Protein AF-A0A497LCK2-F1 (afdb_monomer_lite)

Sequence (165 aa):
MFPLVVDGSITLHVGGGRVAELKLPVIPPGGPKGKPSFMKPDLSFLQEAPIVMIPEWRVVQDHLLNRLSVESGVIMEFTPEYLDGPYRYENHYHADITANDPATAEIHANTSSTFKLAGKEYHINAVQVMTQSKLTITAKITVNGETIFEKTFEKEHRINYPPGD

Secondary structure (DSSP, 8-state):
-PPP-SS-EE----SSSS-----EEPPP--S-S-----PPP-GGGGSSS--EEEEEEEEEEETTTTEEEEEEEEEEEE--TTSSS-EEEEEEEEEEEETT-GGG-EEEEEEEEEEEETTEEEEEEEEEEE-SSEEEEEEEEEETTEEEEEEEEEEE----PPPP-

pLDDT: mean 72.91, std 21.34, range [26.55, 97.88]

Radius of gyration: 25.28 Å; chains: 1; bounding box: 76×38×47 Å

Foldseek 3Di:
DDDDDQADWDFDFDDPDDGDTDTDHDDHPPDPPDDPPPPDPPCPVVVPWPKDKDWDWDWDQDPVQQKTKIKIWIWIWTADPQFPGIKIKIKIKMWMDHPPDLQRTKIWMKIWIWTHHPNKIKIWIWIWIDGPFKIKIWIWIDINNHTPDIDIDMDTDDDPDPPDD

Structure (mmCIF, N/CA/C/O backbone):
data_AF-A0A497LCK2-F1
#
_entry.id   AF-A0A497LCK2-F1
#
loop_
_atom_site.group_PDB
_atom_site.id
_atom_site.type_symbol
_atom_site.label_atom_id
_atom_site.label_alt_id
_atom_site.label_comp_id
_atom_site.label_asym_id
_atom_site.label_entity_id
_atom_site.label_seq_id
_atom_site.pdbx_PDB_ins_code
_atom_site.Cartn_x
_atom_site.Cartn_y
_atom_site.Cartn_z
_atom_site.occupancy
_atom_site.B_iso_or_equiv
_atom_site.auth_seq_id
_atom_site.auth_comp_id
_atom_site.auth_asym_id
_atom_site.auth_atom_id
_atom_site.pdbx_PDB_model_num
ATOM 1 N N . MET A 1 1 ? 52.404 -1.600 -19.884 1.00 29.58 1 MET A N 1
ATOM 2 C CA . MET A 1 1 ? 52.582 -2.144 -18.523 1.00 29.58 1 MET A CA 1
ATOM 3 C C . MET A 1 1 ? 51.851 -1.197 -17.589 1.00 29.58 1 MET A C 1
ATOM 5 O O . MET A 1 1 ? 52.300 -0.075 -17.408 1.00 29.58 1 MET A O 1
ATOM 9 N N . PHE A 1 2 ? 50.646 -1.587 -17.177 1.00 26.55 2 PHE A N 1
ATOM 10 C CA . PHE A 1 2 ? 49.749 -0.789 -16.337 1.00 26.55 2 PHE A CA 1
ATOM 11 C C . PHE A 1 2 ? 50.173 -0.907 -14.866 1.00 26.55 2 PHE A C 1
ATOM 13 O O . PHE A 1 2 ? 50.580 -2.002 -14.469 1.00 26.55 2 PHE A O 1
ATOM 20 N N . PRO A 1 3 ? 50.084 0.152 -14.045 1.00 35.06 3 PRO A N 1
ATOM 21 C CA . PRO A 1 3 ? 50.304 0.008 -12.616 1.00 35.06 3 PRO A CA 1
ATOM 22 C C . PRO A 1 3 ? 49.090 -0.678 -11.972 1.00 35.06 3 PRO A C 1
ATOM 24 O O . PRO A 1 3 ? 47.953 -0.233 -12.118 1.00 35.06 3 PRO A O 1
ATOM 27 N N . LEU A 1 4 ? 49.355 -1.775 -11.263 1.00 37.22 4 LEU A N 1
ATOM 28 C CA . LEU A 1 4 ? 48.447 -2.380 -10.290 1.00 37.22 4 LEU A CA 1
ATOM 29 C C . LEU A 1 4 ? 48.460 -1.529 -9.016 1.00 37.22 4 LEU A C 1
ATOM 31 O O . LEU A 1 4 ? 49.528 -1.232 -8.484 1.00 37.22 4 LEU A O 1
ATOM 35 N N . VAL A 1 5 ? 47.278 -1.172 -8.517 1.00 39.16 5 VAL A N 1
ATOM 36 C CA . VAL A 1 5 ? 47.088 -0.481 -7.236 1.00 39.16 5 VAL A CA 1
ATOM 37 C C . VAL A 1 5 ? 46.247 -1.398 -6.353 1.00 39.16 5 VAL A C 1
ATOM 39 O O . VAL A 1 5 ? 45.105 -1.690 -6.696 1.00 39.16 5 VAL A O 1
ATOM 42 N N . VAL A 1 6 ? 46.822 -1.881 -5.248 1.00 44.62 6 VAL A N 1
ATOM 43 C CA . VAL A 1 6 ? 46.117 -2.709 -4.247 1.00 44.62 6 VAL A CA 1
ATOM 44 C C . VAL A 1 6 ? 45.705 -1.892 -3.011 1.00 44.62 6 VAL A C 1
ATOM 46 O O . VAL A 1 6 ? 44.846 -2.341 -2.275 1.00 44.62 6 VAL A O 1
ATOM 49 N N . ASP A 1 7 ? 46.175 -0.650 -2.847 1.00 42.41 7 ASP A N 1
ATOM 50 C CA . ASP A 1 7 ? 45.662 0.307 -1.853 1.00 42.41 7 ASP A CA 1
ATOM 51 C C . ASP A 1 7 ? 45.826 1.738 -2.397 1.00 42.41 7 ASP A C 1
ATOM 53 O O . ASP A 1 7 ? 46.904 2.120 -2.852 1.00 42.41 7 ASP A O 1
ATOM 57 N N . GLY A 1 8 ? 44.731 2.504 -2.468 1.00 40.62 8 GLY A N 1
ATOM 58 C CA . GLY A 1 8 ? 44.599 3.584 -3.450 1.00 40.62 8 GLY A CA 1
ATOM 59 C C . GLY A 1 8 ? 44.846 5.013 -2.955 1.00 40.62 8 GLY A C 1
ATOM 60 O O . GLY A 1 8 ? 44.002 5.628 -2.306 1.00 40.62 8 GLY A O 1
ATOM 61 N N . SER A 1 9 ? 45.938 5.607 -3.427 1.00 44.25 9 SER A N 1
ATOM 62 C CA . SER A 1 9 ? 45.943 6.992 -3.901 1.00 44.25 9 SER A CA 1
ATOM 63 C C . SER A 1 9 ? 46.446 6.985 -5.344 1.00 44.25 9 SER A C 1
ATOM 65 O O . SER A 1 9 ? 47.457 6.361 -5.661 1.00 44.25 9 SER A O 1
ATOM 67 N N . ILE A 1 10 ? 45.702 7.618 -6.253 1.00 48.47 10 ILE A N 1
ATOM 68 C CA . ILE A 1 10 ? 46.138 7.777 -7.643 1.00 48.47 10 ILE A CA 1
ATOM 69 C C . ILE A 1 10 ? 46.692 9.189 -7.776 1.00 48.47 10 ILE A C 1
ATOM 71 O O . ILE A 1 10 ? 45.951 10.158 -7.632 1.00 48.47 10 ILE A O 1
ATOM 75 N N . THR A 1 11 ? 47.990 9.295 -8.054 1.00 45.22 11 THR A N 1
ATOM 76 C CA . THR A 1 11 ? 48.678 10.568 -8.287 1.00 45.22 11 THR A CA 1
ATOM 77 C C . THR A 1 11 ? 48.947 10.716 -9.779 1.00 45.22 11 THR A C 1
ATOM 79 O O . THR A 1 11 ? 49.673 9.911 -10.362 1.00 45.22 11 THR A O 1
ATOM 82 N N . LEU A 1 12 ? 48.373 11.744 -10.408 1.00 45.38 12 LEU A N 1
ATOM 83 C CA . LEU A 1 12 ? 48.658 12.094 -11.800 1.00 45.38 12 LEU A CA 1
ATOM 84 C C . LEU A 1 12 ? 49.523 13.356 -11.855 1.00 45.38 12 LEU A C 1
ATOM 86 O O . LEU A 1 12 ? 49.166 14.381 -11.282 1.00 45.38 12 LEU A O 1
ATOM 90 N N . HIS A 1 13 ? 50.638 13.287 -12.581 1.00 49.06 13 HIS A N 1
ATOM 91 C CA . HIS A 1 13 ? 51.519 14.424 -12.846 1.00 49.06 13 HIS A CA 1
ATOM 92 C C . HIS A 1 13 ? 51.369 14.849 -14.308 1.00 49.06 13 HIS A C 1
ATOM 94 O O . HIS A 1 13 ? 51.590 14.037 -15.205 1.00 49.06 13 HIS A O 1
ATOM 100 N N . VAL A 1 14 ? 51.024 16.114 -14.564 1.00 47.06 14 VAL A N 1
ATOM 101 C CA . VAL A 1 14 ? 50.909 16.643 -15.933 1.00 47.06 14 VAL A CA 1
ATOM 102 C C . VAL A 1 14 ? 51.660 17.972 -16.047 1.00 47.06 14 VAL A C 1
ATOM 104 O O . VAL A 1 14 ? 51.360 18.915 -15.320 1.00 47.06 14 VAL A O 1
ATOM 107 N N . GLY A 1 15 ? 52.619 18.039 -16.981 1.00 43.00 15 GLY A N 1
ATOM 108 C CA . GLY A 1 15 ? 53.348 19.257 -17.365 1.0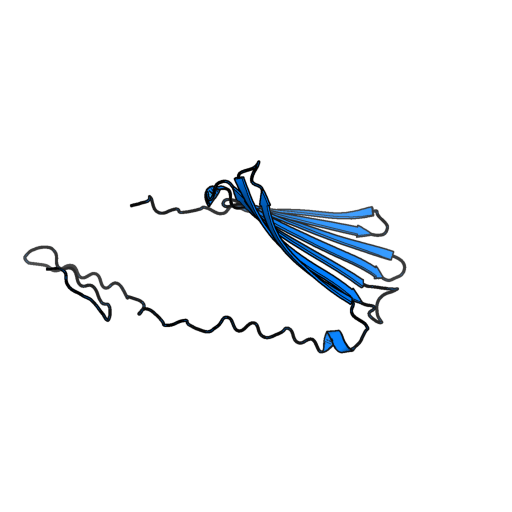0 43.00 15 GLY A CA 1
ATOM 109 C C . GLY A 1 15 ? 54.717 19.456 -16.694 1.00 43.00 15 GLY A C 1
ATOM 110 O O . GLY A 1 15 ? 54.913 19.162 -15.517 1.00 43.00 15 GLY A O 1
ATOM 111 N N . GLY A 1 16 ? 55.688 19.973 -17.456 1.00 45.94 16 GLY A N 1
ATOM 112 C CA . GLY A 1 16 ? 57.037 20.281 -16.972 1.00 45.94 16 GLY A CA 1
ATOM 113 C C . GLY A 1 16 ? 57.113 21.659 -16.310 1.00 45.94 16 GLY A C 1
ATOM 114 O O . GLY A 1 16 ? 57.002 22.676 -16.988 1.00 45.94 16 GLY A O 1
ATOM 115 N N . GLY A 1 17 ? 57.326 21.685 -14.990 1.00 54.00 17 GLY A N 1
ATOM 116 C CA . GLY A 1 17 ? 57.740 22.874 -14.228 1.00 54.00 17 GLY A CA 1
ATOM 117 C C . GLY A 1 17 ? 56.826 23.269 -13.063 1.00 54.00 17 GLY A C 1
ATOM 118 O O . GLY A 1 17 ? 57.315 23.801 -12.069 1.00 54.00 17 GLY A O 1
ATOM 119 N N . ARG A 1 18 ? 55.521 22.974 -13.126 1.00 46.03 18 ARG A N 1
ATOM 120 C CA . ARG A 1 18 ? 54.591 23.104 -11.988 1.00 46.03 18 ARG A CA 1
ATOM 121 C C . ARG A 1 18 ? 53.609 21.941 -11.995 1.00 46.03 18 ARG A C 1
ATOM 123 O O . ARG A 1 18 ? 52.836 21.792 -12.933 1.00 46.03 18 ARG A O 1
ATOM 130 N N . VAL A 1 19 ? 53.668 21.126 -10.949 1.00 48.31 19 VAL A N 1
ATOM 131 C CA . VAL A 1 19 ? 52.824 19.941 -10.779 1.00 48.31 19 VAL A CA 1
ATOM 132 C C . VAL A 1 19 ? 51.486 20.371 -10.178 1.00 48.31 19 VAL A C 1
ATOM 134 O O . VAL A 1 19 ? 51.463 20.941 -9.090 1.00 48.31 19 VAL A O 1
ATOM 137 N N . ALA A 1 20 ? 50.380 20.096 -10.871 1.00 40.12 20 ALA A N 1
ATOM 138 C CA . ALA A 1 20 ? 49.052 20.094 -10.264 1.00 40.12 20 ALA A CA 1
ATOM 139 C C . ALA A 1 20 ? 48.804 18.712 -9.638 1.00 40.12 20 ALA A C 1
ATOM 141 O O . ALA A 1 20 ? 48.954 17.698 -10.316 1.00 40.12 20 ALA A O 1
ATOM 142 N N . GLU A 1 21 ? 48.467 18.673 -8.349 1.00 46.16 21 GLU A N 1
ATOM 143 C CA . GLU A 1 21 ? 48.218 17.441 -7.596 1.00 46.16 21 GLU A CA 1
ATOM 144 C C . GLU A 1 21 ? 46.710 17.273 -7.360 1.00 46.16 21 GLU A C 1
ATOM 146 O O . GLU A 1 21 ? 46.065 18.153 -6.789 1.00 46.16 21 GLU A O 1
ATOM 151 N N . LEU A 1 22 ? 46.147 16.137 -7.781 1.00 40.50 22 LEU A N 1
ATOM 152 C CA . LEU A 1 22 ? 44.777 15.733 -7.462 1.00 40.50 22 LEU A CA 1
ATOM 153 C C . LEU A 1 22 ? 44.827 14.487 -6.574 1.00 40.50 22 LEU A C 1
ATOM 155 O O . LEU A 1 22 ? 45.218 13.417 -7.032 1.00 40.50 22 LEU A O 1
ATOM 159 N N . LYS A 1 23 ? 44.422 14.623 -5.307 1.00 46.47 23 LYS A N 1
ATOM 160 C CA . LYS A 1 23 ? 44.289 13.499 -4.371 1.00 46.47 23 LYS A CA 1
ATOM 161 C C . LYS A 1 23 ? 42.844 13.022 -4.347 1.00 46.47 23 LYS A C 1
ATOM 163 O O . LYS A 1 23 ? 41.994 13.654 -3.723 1.00 46.47 23 LYS A O 1
ATOM 168 N N . LEU A 1 24 ? 42.575 11.904 -5.012 1.00 43.88 24 LEU A N 1
ATOM 169 C CA . LEU A 1 24 ? 41.294 11.208 -4.912 1.00 43.88 24 LEU A CA 1
ATOM 170 C C . LEU A 1 24 ? 41.379 10.171 -3.780 1.00 43.88 24 LEU A C 1
ATOM 172 O O . LEU A 1 24 ? 42.238 9.288 -3.853 1.00 43.88 24 LEU A O 1
ATOM 176 N N . PRO A 1 25 ? 40.540 10.250 -2.730 1.00 39.62 25 PRO A N 1
ATOM 177 C CA . PRO A 1 25 ? 40.493 9.212 -1.712 1.00 39.62 25 PRO A CA 1
ATOM 178 C C . PRO A 1 25 ? 39.853 7.957 -2.310 1.00 39.62 25 PRO A C 1
ATOM 180 O O . PRO A 1 25 ? 38.683 7.968 -2.691 1.00 39.62 25 PRO A O 1
ATOM 183 N N . VAL A 1 26 ? 40.616 6.870 -2.396 1.00 50.78 26 VAL A N 1
ATOM 184 C CA . VAL A 1 26 ? 40.075 5.572 -2.802 1.00 50.78 26 VAL A CA 1
ATOM 185 C C . VAL A 1 26 ? 39.562 4.872 -1.552 1.00 50.78 26 VAL A C 1
ATOM 187 O O . VAL A 1 26 ? 40.309 4.620 -0.608 1.00 50.78 26 VAL A O 1
ATOM 190 N N . ILE A 1 27 ? 38.266 4.574 -1.534 1.00 48.41 27 ILE A N 1
ATOM 191 C CA . ILE A 1 27 ? 37.675 3.717 -0.508 1.00 48.41 27 ILE A CA 1
ATOM 192 C C . ILE A 1 27 ? 38.206 2.300 -0.785 1.00 48.41 27 ILE A C 1
ATOM 194 O O . ILE A 1 27 ? 37.969 1.799 -1.886 1.00 48.41 27 ILE A O 1
ATOM 198 N N . PRO A 1 28 ? 38.923 1.646 0.153 1.00 50.34 28 PRO A N 1
ATOM 199 C CA . PRO A 1 28 ? 39.372 0.270 -0.045 1.00 50.34 28 PRO A CA 1
ATOM 200 C C . PRO A 1 28 ? 38.158 -0.613 -0.347 1.00 50.34 28 PRO A C 1
ATOM 202 O O . PRO A 1 28 ? 37.077 -0.312 0.179 1.00 50.34 28 PRO A O 1
ATOM 205 N N . PRO A 1 29 ? 38.287 -1.694 -1.138 1.00 48.38 29 PRO A N 1
ATOM 206 C CA . PRO A 1 29 ? 37.204 -2.649 -1.308 1.00 48.38 29 PRO A CA 1
ATOM 207 C C . PRO A 1 29 ? 36.923 -3.264 0.062 1.00 48.38 29 PRO A C 1
ATOM 209 O O . PRO A 1 29 ? 37.580 -4.198 0.513 1.00 48.38 29 PRO A O 1
ATOM 212 N N . GLY A 1 30 ? 35.975 -2.669 0.780 1.00 45.88 30 GLY A N 1
ATOM 213 C CA . GLY A 1 30 ? 35.516 -3.195 2.041 1.00 45.88 30 GLY A CA 1
ATOM 214 C C . GLY A 1 30 ? 34.894 -4.540 1.730 1.00 45.88 30 GLY A C 1
ATOM 215 O O . GLY A 1 30 ? 33.841 -4.588 1.094 1.00 45.88 30 GLY A O 1
ATOM 216 N N . GLY A 1 31 ? 35.529 -5.622 2.190 1.00 52.22 31 GLY A N 1
ATOM 217 C CA . GLY A 1 31 ? 34.837 -6.894 2.373 1.00 52.22 31 GLY A CA 1
ATOM 218 C C . GLY A 1 31 ? 33.484 -6.635 3.048 1.00 52.22 31 GLY A C 1
ATOM 219 O O . GLY A 1 31 ? 33.366 -5.646 3.780 1.00 52.22 31 GLY A O 1
ATOM 220 N N . PRO A 1 32 ? 32.461 -7.457 2.755 1.00 43.97 32 PRO A N 1
ATOM 221 C CA . PRO A 1 32 ? 31.051 -7.129 2.954 1.00 43.97 32 PRO A CA 1
ATOM 222 C C . PRO A 1 32 ? 30.849 -6.461 4.311 1.00 43.97 32 PRO A C 1
ATOM 224 O O . PRO A 1 32 ? 30.974 -7.101 5.358 1.00 43.97 32 PRO A O 1
ATOM 227 N N . LYS A 1 33 ? 30.630 -5.140 4.292 1.00 44.69 33 LYS A N 1
ATOM 228 C CA . LYS A 1 33 ? 30.422 -4.348 5.502 1.00 44.69 33 LYS A CA 1
ATOM 229 C C . LYS A 1 33 ? 29.066 -4.745 6.069 1.00 44.69 33 LYS A C 1
ATOM 231 O O . LYS A 1 33 ? 28.043 -4.191 5.694 1.00 44.69 33 LYS A O 1
ATOM 236 N N . GLY A 1 34 ? 29.109 -5.745 6.946 1.00 42.78 34 GLY A N 1
ATOM 237 C CA . GLY A 1 34 ? 27.957 -6.365 7.579 1.00 42.78 34 GLY A CA 1
ATOM 238 C C . GLY A 1 34 ? 27.202 -7.291 6.629 1.00 42.78 34 GLY A C 1
ATOM 239 O O . GLY A 1 34 ? 26.820 -6.914 5.526 1.00 42.78 34 GLY A O 1
ATOM 240 N N . LYS A 1 35 ? 26.878 -8.504 7.093 1.00 43.94 35 LYS A N 1
ATOM 241 C CA . LYS A 1 35 ? 25.607 -9.094 6.655 1.00 43.94 35 LYS A CA 1
ATOM 242 C C . LYS A 1 35 ? 24.531 -8.049 6.977 1.00 43.94 35 LYS A C 1
ATOM 244 O O . LYS A 1 35 ? 24.607 -7.508 8.084 1.00 43.94 35 LYS A O 1
ATOM 249 N N . PRO A 1 36 ? 23.566 -7.745 6.092 1.00 35.41 36 PRO A N 1
ATOM 250 C CA . PRO A 1 36 ? 22.387 -6.994 6.496 1.00 35.41 36 PRO A CA 1
ATOM 251 C C . PRO A 1 36 ? 21.763 -7.731 7.682 1.00 35.41 36 PRO A C 1
ATOM 253 O O . PRO A 1 36 ? 21.150 -8.787 7.549 1.00 35.41 36 PRO A O 1
ATOM 256 N N . SER A 1 37 ? 22.035 -7.221 8.876 1.00 40.16 37 SER A N 1
ATOM 257 C CA . SER A 1 37 ? 21.465 -7.701 10.115 1.00 40.16 37 SER A CA 1
ATOM 258 C C . SER A 1 37 ? 20.188 -6.908 10.276 1.00 40.16 37 SER A C 1
ATOM 260 O O . SER A 1 37 ? 20.178 -5.850 10.903 1.00 40.16 37 SER A O 1
ATOM 262 N N . PHE A 1 38 ? 19.114 -7.408 9.676 1.00 36.22 38 PHE A N 1
ATOM 263 C CA . PHE A 1 38 ? 17.790 -7.044 10.140 1.00 36.22 38 PHE A CA 1
ATOM 264 C C . PHE A 1 38 ? 17.712 -7.547 11.578 1.00 36.22 38 PHE A C 1
ATOM 266 O O . PHE A 1 38 ? 17.674 -8.757 11.813 1.00 36.22 38 PHE A O 1
ATOM 273 N N . MET A 1 39 ? 17.748 -6.634 12.552 1.00 34.62 39 MET A N 1
ATOM 274 C CA . MET A 1 39 ? 17.205 -6.986 13.857 1.00 34.62 39 MET A CA 1
ATOM 275 C C . MET A 1 39 ? 15.790 -7.475 13.574 1.00 34.62 39 MET A C 1
ATOM 277 O O . MET A 1 39 ? 15.014 -6.754 12.939 1.00 34.62 39 MET A O 1
ATOM 281 N N . LYS A 1 40 ? 15.480 -8.718 13.964 1.00 40.41 40 LYS A N 1
ATOM 282 C CA . LYS A 1 40 ? 14.084 -9.152 13.965 1.00 40.41 40 LYS A CA 1
ATOM 283 C C . LYS A 1 40 ? 13.312 -8.074 14.731 1.00 40.41 40 LYS A C 1
ATOM 285 O O . LYS A 1 40 ? 13.801 -7.679 15.795 1.00 40.41 40 LYS A O 1
ATOM 290 N N . PRO A 1 41 ? 12.191 -7.565 14.191 1.00 43.62 41 PRO A N 1
ATOM 291 C CA . PRO A 1 41 ? 11.363 -6.631 14.935 1.00 43.62 41 PRO A CA 1
ATOM 292 C C . PRO A 1 41 ? 11.106 -7.239 16.313 1.00 43.62 41 PRO A C 1
ATOM 294 O O . PRO A 1 41 ? 10.948 -8.457 16.411 1.00 43.62 41 PRO A O 1
ATOM 297 N N . ASP A 1 42 ? 11.146 -6.434 17.371 1.00 48.38 42 ASP A N 1
ATOM 298 C CA . ASP A 1 42 ? 10.776 -6.921 18.695 1.00 48.38 42 ASP A CA 1
ATOM 299 C C . ASP A 1 42 ? 9.322 -7.390 18.626 1.00 48.38 42 ASP A C 1
ATOM 301 O O . ASP A 1 42 ? 8.424 -6.569 18.540 1.00 48.38 42 ASP A O 1
ATOM 305 N N . LEU A 1 43 ? 9.097 -8.704 18.582 1.00 55.16 43 LEU A N 1
ATOM 306 C CA . LEU A 1 43 ? 7.768 -9.299 18.454 1.00 55.16 43 LEU A CA 1
ATOM 307 C C . LEU A 1 43 ? 7.105 -9.484 19.824 1.00 55.16 43 LEU A C 1
ATOM 309 O O . LEU A 1 43 ? 6.144 -10.239 19.922 1.00 55.16 43 LEU A O 1
ATOM 313 N N . SER A 1 44 ? 7.606 -8.850 20.890 1.00 58.12 44 SER A N 1
ATOM 314 C CA . SER A 1 44 ? 6.966 -8.880 22.212 1.00 58.12 44 SER A CA 1
ATOM 315 C C . SER A 1 44 ? 5.520 -8.376 22.149 1.00 58.12 44 SER A C 1
ATOM 317 O O . SER A 1 44 ? 4.631 -9.034 22.679 1.00 58.12 44 SER A O 1
ATOM 319 N N . PHE A 1 45 ? 5.251 -7.322 21.368 1.00 49.94 45 PHE A N 1
ATOM 320 C CA . PHE A 1 45 ? 3.887 -6.853 21.087 1.00 49.94 45 PHE A CA 1
ATOM 321 C C . PHE A 1 45 ? 3.036 -7.885 20.333 1.00 49.94 45 PHE A C 1
ATOM 323 O O . PHE A 1 45 ? 1.809 -7.810 20.366 1.00 49.94 45 PHE A O 1
ATOM 330 N N . LEU A 1 46 ? 3.668 -8.856 19.654 1.00 52.31 46 LEU A N 1
ATOM 331 C CA . LEU A 1 46 ? 2.952 -9.953 19.013 1.00 52.31 46 LEU A CA 1
ATOM 332 C C . LEU A 1 46 ? 2.548 -11.081 19.979 1.00 52.31 46 LEU A C 1
ATOM 334 O O . LEU A 1 46 ? 1.845 -12.006 19.580 1.00 52.31 46 LEU A O 1
ATOM 338 N N . GLN A 1 47 ? 3.011 -11.050 21.231 1.00 52.66 47 GLN A N 1
ATOM 339 C CA . GLN A 1 47 ? 2.724 -12.093 22.222 1.00 52.66 47 GLN A CA 1
ATOM 340 C C . GLN A 1 47 ? 1.430 -11.835 23.007 1.00 52.66 47 GLN A C 1
ATOM 342 O O . GLN A 1 47 ? 0.944 -12.742 23.679 1.00 52.66 47 GLN A O 1
ATOM 347 N N . GLU A 1 48 ? 0.861 -10.629 22.920 1.00 53.09 48 GLU A N 1
ATOM 348 C CA . GLU A 1 48 ? -0.272 -10.199 23.753 1.00 53.09 48 GLU A CA 1
ATOM 349 C C . GLU A 1 48 ? -1.654 -10.540 23.158 1.00 53.09 48 GLU A C 1
ATOM 351 O O . GLU A 1 48 ? -2.659 -10.475 23.860 1.00 53.09 48 GLU A O 1
ATOM 356 N N . ALA A 1 49 ? -1.730 -10.977 21.895 1.00 54.66 49 ALA A N 1
ATOM 357 C CA . ALA A 1 49 ? -2.975 -11.389 21.240 1.00 54.66 49 ALA A CA 1
ATOM 358 C C . ALA A 1 49 ? -2.712 -12.487 20.188 1.00 54.66 49 ALA A C 1
ATOM 360 O O . ALA A 1 49 ? -1.595 -12.591 19.683 1.00 54.66 49 ALA A O 1
ATOM 361 N N . PRO A 1 50 ? -3.704 -13.312 19.800 1.00 59.19 50 PRO A N 1
ATOM 362 C CA . PRO A 1 50 ? -3.554 -14.184 18.641 1.00 59.19 50 PRO A CA 1
ATOM 363 C C . PRO A 1 50 ? -3.416 -13.320 17.382 1.00 59.19 50 PRO A C 1
ATOM 365 O O . PRO A 1 50 ? -4.402 -12.778 16.885 1.00 59.19 50 PRO A O 1
ATOM 368 N N . ILE A 1 51 ? -2.189 -13.171 16.883 1.00 65.75 51 ILE A N 1
ATOM 369 C CA . ILE A 1 51 ? -1.928 -12.511 15.604 1.00 65.75 51 ILE A CA 1
ATOM 370 C C . ILE A 1 51 ? -1.898 -13.541 14.491 1.00 65.75 51 ILE A C 1
ATOM 372 O O . ILE A 1 51 ? -1.102 -14.481 14.503 1.00 65.75 51 ILE A O 1
ATOM 376 N N . VAL A 1 52 ? -2.735 -13.313 13.487 1.00 73.81 52 VAL A N 1
ATOM 377 C CA . VAL A 1 52 ? -2.636 -14.000 12.204 1.00 73.81 52 VAL A CA 1
ATOM 378 C C . VAL A 1 52 ? -1.686 -13.192 11.331 1.00 73.81 52 VAL A C 1
ATOM 380 O O . VAL A 1 52 ? -1.968 -12.038 11.030 1.00 73.81 52 VAL A O 1
ATOM 383 N N . MET A 1 53 ? -0.557 -13.788 10.941 1.00 73.62 53 MET A N 1
ATOM 384 C CA . MET A 1 53 ? 0.398 -13.201 9.999 1.00 73.62 53 MET A CA 1
ATOM 385 C C . MET A 1 53 ? 0.524 -14.108 8.777 1.00 73.62 53 MET A C 1
ATOM 387 O O . MET A 1 53 ? 0.966 -15.251 8.893 1.00 73.62 53 MET A O 1
ATOM 391 N N . ILE A 1 54 ? 0.154 -13.592 7.608 1.00 76.31 54 ILE A N 1
ATOM 392 C CA . ILE A 1 54 ? 0.223 -14.318 6.338 1.00 76.31 54 ILE A CA 1
ATOM 393 C C . ILE A 1 54 ? 1.191 -13.560 5.429 1.00 76.31 54 ILE A C 1
ATOM 395 O O . ILE A 1 54 ? 0.820 -12.504 4.914 1.00 76.31 54 ILE A O 1
ATOM 399 N N . PRO A 1 55 ? 2.441 -14.032 5.267 1.00 73.44 55 PRO A N 1
ATOM 400 C CA . PRO A 1 55 ? 3.366 -13.436 4.318 1.00 73.44 55 PRO A CA 1
ATOM 401 C C . PRO A 1 55 ? 2.977 -13.819 2.890 1.00 73.44 55 PRO A C 1
ATOM 403 O O . PRO A 1 55 ? 2.592 -14.957 2.614 1.00 73.44 55 PRO A O 1
ATOM 406 N N . GLU A 1 56 ? 3.156 -12.882 1.974 1.00 73.56 56 GLU A N 1
ATOM 407 C CA . GLU A 1 56 ? 3.009 -13.099 0.543 1.00 73.56 56 GLU A CA 1
ATOM 408 C C . GLU A 1 56 ? 4.381 -12.982 -0.107 1.00 73.56 56 GLU A C 1
ATOM 410 O O . GLU A 1 56 ? 5.133 -12.051 0.177 1.00 73.56 56 GLU A O 1
ATOM 415 N N . TRP A 1 57 ? 4.732 -13.946 -0.954 1.00 71.25 57 TRP A N 1
ATOM 416 C CA . TRP A 1 57 ? 5.939 -13.875 -1.767 1.00 71.25 57 TRP A CA 1
ATOM 417 C C . TRP A 1 57 ? 5.803 -14.753 -3.003 1.00 71.25 57 TRP A C 1
ATOM 419 O O . TRP A 1 57 ? 5.577 -15.961 -2.892 1.00 71.25 57 TRP A O 1
ATOM 429 N N . ARG A 1 58 ? 5.992 -14.168 -4.185 1.00 74.31 58 ARG A N 1
ATOM 430 C CA . ARG A 1 58 ? 6.138 -14.918 -5.435 1.00 74.31 58 ARG A CA 1
ATOM 431 C C . ARG A 1 58 ? 6.922 -14.132 -6.477 1.00 74.31 58 ARG A C 1
ATOM 433 O O . ARG A 1 58 ? 6.826 -12.913 -6.565 1.00 74.31 58 ARG A O 1
ATOM 440 N N . VAL A 1 59 ? 7.657 -14.861 -7.308 1.00 77.81 59 VAL A N 1
ATOM 441 C CA . VAL A 1 59 ? 8.251 -14.334 -8.541 1.00 77.81 59 VAL A CA 1
ATOM 442 C C . VAL A 1 59 ? 7.339 -14.731 -9.693 1.00 77.81 59 VAL A C 1
ATOM 444 O O . VAL A 1 59 ? 6.938 -15.891 -9.790 1.00 77.81 59 VAL A O 1
ATOM 447 N N . VAL A 1 60 ? 7.007 -13.778 -10.555 1.00 82.56 60 VAL A N 1
ATOM 448 C CA . VAL A 1 60 ? 6.139 -13.976 -11.714 1.00 82.56 60 VAL A CA 1
ATOM 449 C C . VAL A 1 60 ? 6.925 -13.593 -12.960 1.00 82.56 60 VAL A C 1
ATOM 451 O O . VAL A 1 60 ? 7.421 -12.475 -13.079 1.00 82.56 60 VAL A O 1
ATOM 454 N N . GLN A 1 61 ? 7.053 -14.538 -13.886 1.00 82.00 61 GLN A N 1
ATOM 455 C CA . GLN A 1 61 ? 7.648 -14.300 -15.193 1.00 82.00 61 GLN A CA 1
ATOM 456 C C . GLN A 1 61 ? 6.541 -14.337 -16.245 1.00 82.00 61 GLN A C 1
ATOM 458 O O . GLN A 1 61 ? 5.952 -15.384 -16.509 1.00 82.00 61 GLN A O 1
ATOM 463 N N . ASP A 1 62 ? 6.248 -13.180 -16.828 1.00 82.94 62 ASP A N 1
ATOM 464 C CA . ASP A 1 62 ? 5.269 -13.024 -17.894 1.00 82.94 62 ASP A CA 1
ATOM 465 C C . ASP A 1 62 ? 5.991 -13.017 -19.243 1.00 82.94 62 ASP A C 1
ATOM 467 O O . ASP A 1 62 ? 6.605 -12.029 -19.651 1.00 82.94 62 ASP A O 1
ATOM 471 N N . HIS A 1 63 ? 5.935 -14.150 -19.941 1.00 85.56 63 HIS A N 1
A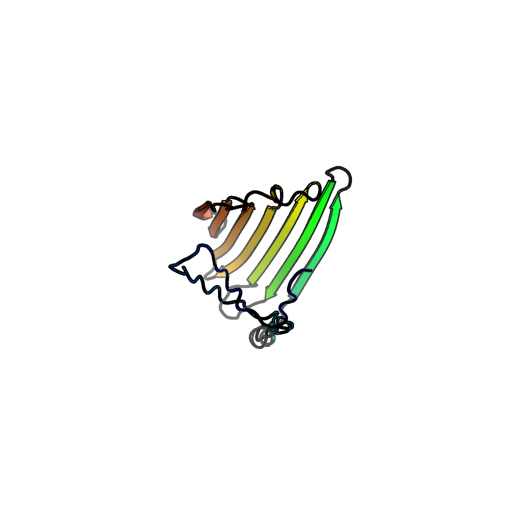TOM 472 C CA . HIS A 1 63 ? 6.585 -14.311 -21.238 1.00 85.56 63 HIS A CA 1
ATOM 473 C C . HIS A 1 63 ? 5.875 -13.565 -22.377 1.00 85.56 63 HIS A C 1
ATOM 475 O O . HIS A 1 63 ? 6.515 -13.287 -23.387 1.00 85.56 63 HIS A O 1
ATOM 481 N N . LEU A 1 64 ? 4.584 -13.235 -22.236 1.00 85.31 64 LEU A N 1
ATOM 482 C CA . LEU A 1 64 ? 3.835 -12.498 -23.259 1.00 85.31 64 LEU A CA 1
ATOM 483 C C . LEU A 1 64 ? 4.202 -11.015 -23.235 1.00 85.31 64 LEU A C 1
ATOM 48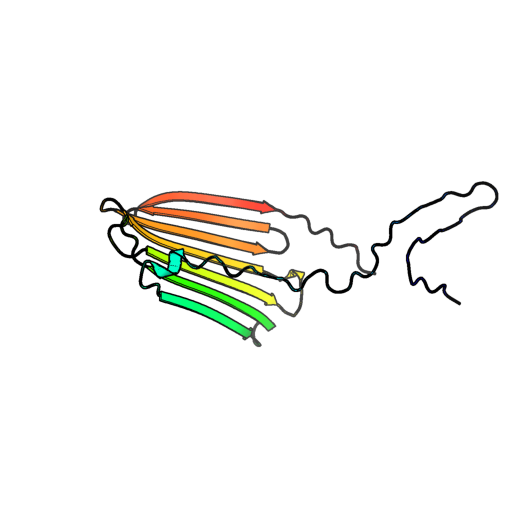5 O O . LEU A 1 64 ? 4.382 -10.407 -24.288 1.00 85.31 64 LEU A O 1
ATOM 489 N N . LEU A 1 65 ? 4.341 -10.452 -22.034 1.00 82.31 65 LEU A N 1
ATOM 490 C CA . LEU A 1 65 ? 4.741 -9.058 -21.830 1.00 82.31 65 LEU A CA 1
ATOM 491 C C . LEU A 1 65 ? 6.259 -8.878 -21.690 1.00 82.31 65 LEU A C 1
ATOM 493 O O . LEU A 1 65 ? 6.725 -7.751 -21.551 1.00 82.31 65 LEU A O 1
ATOM 497 N N . ASN A 1 66 ? 7.032 -9.969 -21.731 1.00 83.62 66 ASN A N 1
ATOM 498 C CA . ASN A 1 66 ? 8.469 -9.980 -21.445 1.00 83.62 66 ASN A CA 1
ATOM 499 C C . ASN A 1 66 ? 8.797 -9.265 -20.120 1.00 83.62 66 ASN A C 1
ATOM 501 O O . ASN A 1 66 ? 9.726 -8.462 -20.044 1.00 83.62 66 ASN A O 1
ATOM 505 N N . ARG A 1 67 ? 7.995 -9.520 -19.085 1.00 84.69 67 ARG A N 1
ATOM 506 C CA . ARG A 1 67 ? 8.061 -8.833 -17.793 1.00 84.69 67 ARG A CA 1
ATOM 507 C C . ARG A 1 67 ? 8.457 -9.806 -16.695 1.00 84.69 67 ARG A C 1
ATOM 509 O O . ARG A 1 67 ? 7.926 -10.912 -16.604 1.00 84.69 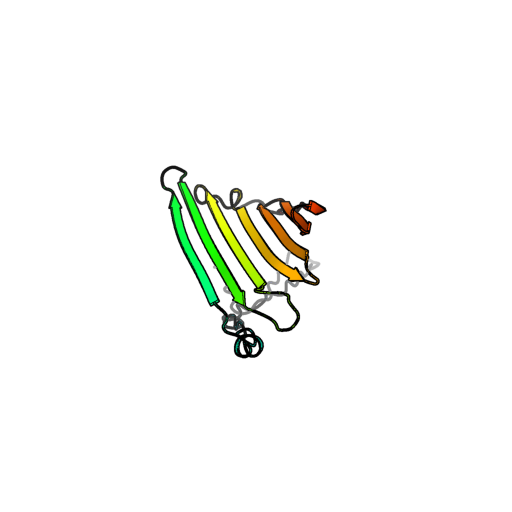67 ARG A O 1
ATOM 516 N N . LEU A 1 68 ? 9.379 -9.376 -15.846 1.00 80.50 68 LEU A N 1
ATOM 517 C CA . LEU A 1 68 ? 9.728 -10.060 -14.611 1.00 80.50 68 LEU A CA 1
ATOM 518 C C . LEU A 1 68 ? 9.203 -9.224 -13.451 1.00 80.50 68 LEU A C 1
ATOM 520 O O . LEU A 1 68 ? 9.550 -8.051 -13.344 1.00 80.50 68 LEU A O 1
ATOM 524 N N . SER A 1 69 ? 8.399 -9.825 -12.581 1.00 84.81 69 SER A N 1
ATOM 525 C CA . SER A 1 69 ? 7.882 -9.149 -11.399 1.00 84.81 69 SER A CA 1
ATOM 526 C C . SER A 1 69 ? 8.048 -9.971 -10.131 1.00 84.81 69 SER A C 1
ATOM 528 O O . SER A 1 69 ? 8.063 -11.202 -10.138 1.00 84.81 69 SER A O 1
ATOM 530 N N . VAL A 1 70 ? 8.147 -9.264 -9.019 1.00 79.62 70 VAL A N 1
ATOM 531 C CA . VAL A 1 70 ? 8.205 -9.797 -7.669 1.00 79.62 70 VAL A CA 1
ATOM 532 C C . VAL A 1 70 ? 7.020 -9.232 -6.914 1.00 79.62 70 VAL A C 1
ATOM 534 O O . VAL A 1 70 ? 6.863 -8.018 -6.814 1.00 79.62 70 VAL A O 1
ATOM 537 N N . GLU A 1 71 ? 6.200 -10.116 -6.370 1.00 82.75 71 GLU A N 1
ATOM 538 C CA . GLU A 1 71 ? 5.134 -9.750 -5.452 1.00 82.75 71 GLU A CA 1
ATOM 539 C C . GLU A 1 71 ? 5.520 -10.179 -4.043 1.00 82.75 71 GLU A C 1
ATOM 541 O O . GLU A 1 71 ? 5.990 -11.299 -3.831 1.00 82.75 71 GLU A O 1
ATOM 546 N N . SER A 1 72 ? 5.338 -9.277 -3.088 1.00 81.81 72 SER A N 1
ATOM 547 C CA . SER A 1 72 ? 5.663 -9.481 -1.682 1.00 81.81 72 SER A CA 1
ATOM 548 C C . SER A 1 72 ? 4.618 -8.805 -0.814 1.00 81.81 72 SER A C 1
ATOM 550 O O . SER A 1 72 ? 4.026 -7.820 -1.235 1.00 81.81 72 SER A O 1
ATOM 552 N N . GLY A 1 73 ? 4.410 -9.260 0.410 1.00 81.44 73 GLY A N 1
ATOM 553 C CA . GLY A 1 73 ? 3.439 -8.615 1.274 1.00 81.44 73 GLY A CA 1
ATOM 554 C C . GLY A 1 73 ? 3.257 -9.291 2.613 1.00 81.44 73 GLY A C 1
ATOM 555 O O . GLY A 1 73 ? 3.901 -10.291 2.934 1.00 81.44 73 GLY A O 1
ATOM 556 N N . VAL A 1 74 ? 2.365 -8.718 3.407 1.00 83.00 74 VAL A N 1
ATOM 557 C CA . VAL A 1 74 ? 1.919 -9.307 4.659 1.00 83.00 74 VAL A CA 1
ATOM 558 C C . VAL A 1 74 ? 0.491 -8.879 4.957 1.00 83.00 74 VAL A C 1
ATOM 560 O O . VAL A 1 74 ? 0.139 -7.706 4.837 1.00 83.00 74 VAL A O 1
ATOM 563 N N . ILE A 1 75 ? -0.309 -9.835 5.411 1.00 84.38 75 ILE A N 1
ATOM 564 C CA . ILE A 1 75 ? -1.585 -9.575 6.068 1.00 84.38 75 ILE A CA 1
ATOM 565 C C . ILE A 1 75 ? -1.389 -9.854 7.553 1.00 84.38 75 ILE A C 1
ATOM 567 O O . ILE A 1 75 ? -0.912 -10.928 7.925 1.00 84.38 75 ILE A O 1
ATOM 571 N N . MET A 1 76 ? -1.731 -8.882 8.391 1.00 85.00 76 MET A N 1
ATOM 572 C CA . MET A 1 76 ? -1.723 -8.996 9.843 1.00 85.00 76 MET A CA 1
ATOM 573 C C . MET A 1 76 ? -3.121 -8.728 10.386 1.00 85.00 76 MET A C 1
ATOM 575 O O . MET A 1 76 ? -3.739 -7.724 10.042 1.00 85.00 76 MET A O 1
ATOM 579 N N . GLU A 1 77 ? -3.605 -9.589 11.271 1.00 86.56 77 GLU A N 1
ATOM 580 C CA . GLU A 1 77 ? -4.882 -9.397 11.958 1.00 86.56 77 GLU A CA 1
ATOM 581 C C . GLU A 1 77 ? -4.720 -9.702 13.445 1.00 86.56 77 GLU A C 1
ATOM 583 O O . GLU A 1 77 ? -4.160 -10.739 13.805 1.00 86.56 77 GLU A O 1
ATOM 588 N N . PHE A 1 78 ? -5.162 -8.784 14.304 1.00 84.69 78 PHE A N 1
ATOM 589 C CA . PHE A 1 78 ? -5.094 -8.915 15.762 1.00 84.69 78 PHE A CA 1
ATOM 590 C C . PHE A 1 78 ? -6.157 -8.062 16.450 1.00 84.69 78 PHE A C 1
ATOM 592 O O . PHE A 1 78 ? -6.748 -7.193 15.823 1.00 84.69 78 PHE A O 1
ATOM 599 N N . THR A 1 79 ? -6.429 -8.299 17.735 1.00 86.00 79 THR A N 1
ATOM 600 C CA . THR A 1 79 ? -7.488 -7.583 18.478 1.00 86.00 79 THR A CA 1
ATOM 601 C C . THR A 1 79 ? -6.909 -6.875 19.703 1.00 86.00 79 THR A C 1
ATOM 603 O O . THR A 1 79 ? -6.776 -7.497 20.754 1.00 86.00 79 THR A O 1
ATOM 606 N N . PRO A 1 80 ? -6.532 -5.592 19.584 1.00 81.62 80 PRO A N 1
ATOM 607 C CA . PRO A 1 80 ? -6.111 -4.776 20.720 1.00 81.62 80 PRO A CA 1
ATOM 608 C C . PRO A 1 80 ? -7.263 -4.461 21.675 1.00 81.62 80 PRO A C 1
ATOM 610 O O . PRO A 1 80 ? -8.383 -4.224 21.232 1.00 81.62 80 PRO A O 1
ATOM 613 N N . GLU A 1 81 ? -6.968 -4.335 22.970 1.00 81.62 81 GLU A N 1
ATOM 614 C CA . GLU A 1 81 ? -7.971 -4.016 24.003 1.00 81.62 81 GLU A CA 1
ATOM 615 C C . GLU A 1 81 ? -8.636 -2.638 23.834 1.00 81.62 81 GLU A C 1
ATOM 617 O O . GLU A 1 81 ? -9.737 -2.412 24.327 1.00 81.62 81 GLU A O 1
ATOM 622 N N . TYR A 1 82 ? -7.975 -1.703 23.147 1.00 80.25 82 TYR A N 1
ATOM 623 C CA . TYR A 1 82 ? -8.457 -0.331 22.953 1.00 80.25 82 TYR A CA 1
ATOM 624 C C . TYR A 1 82 ? -9.318 -0.139 21.692 1.00 80.25 82 TYR A C 1
ATOM 626 O O . TYR A 1 82 ? -9.725 0.988 21.405 1.00 80.25 82 TYR A O 1
ATOM 634 N N . LEU A 1 83 ? -9.558 -1.199 20.913 1.00 84.69 83 LEU A N 1
ATOM 635 C CA . LEU A 1 83 ? -10.374 -1.160 19.697 1.00 84.69 83 LEU A CA 1
ATOM 636 C C . LEU A 1 83 ? -11.683 -1.926 19.886 1.00 84.69 83 LEU A C 1
ATOM 638 O O . LEU A 1 83 ? -11.752 -2.914 20.612 1.00 84.69 83 LEU A O 1
ATOM 642 N N . ASP A 1 84 ? -12.714 -1.519 19.148 1.00 89.75 84 ASP A N 1
ATOM 643 C CA . ASP A 1 84 ? -14.041 -2.147 19.167 1.00 89.75 84 ASP A CA 1
ATOM 644 C C . ASP A 1 84 ? -14.103 -3.375 18.231 1.00 89.75 84 ASP A C 1
ATOM 646 O O . ASP A 1 84 ? -15.070 -3.570 17.485 1.00 89.75 84 ASP A O 1
ATOM 650 N N . GLY A 1 85 ? -13.039 -4.181 18.200 1.00 88.38 85 GLY A N 1
ATOM 651 C CA . GLY A 1 85 ? -12.913 -5.345 17.324 1.00 88.38 85 GLY A CA 1
ATOM 652 C C . GLY A 1 85 ? -11.520 -5.516 16.712 1.00 88.38 85 GLY A C 1
ATOM 653 O O . GLY A 1 85 ? -10.558 -4.896 17.171 1.00 88.38 85 GLY A O 1
ATOM 654 N N . PRO A 1 86 ? -11.395 -6.370 15.679 1.00 90.69 86 PRO A N 1
ATOM 655 C CA . PRO A 1 86 ? -10.107 -6.672 15.080 1.00 90.69 86 PRO A CA 1
ATOM 656 C C . PRO A 1 86 ? -9.536 -5.453 14.354 1.00 90.69 86 PRO A C 1
ATOM 658 O O . PRO A 1 86 ? -10.238 -4.708 13.665 1.00 90.69 86 PRO A O 1
ATOM 661 N N . TYR A 1 87 ? -8.229 -5.299 14.487 1.00 87.81 87 TYR A N 1
ATOM 662 C CA . TYR A 1 87 ? -7.395 -4.507 13.611 1.00 87.81 87 TYR A CA 1
ATOM 663 C C . TYR A 1 87 ? -6.848 -5.415 12.513 1.00 87.81 87 TYR A C 1
ATOM 665 O O . TYR A 1 87 ? -6.237 -6.449 12.790 1.00 87.81 87 TYR A O 1
ATOM 673 N N . ARG A 1 88 ? -7.044 -5.000 11.265 1.00 94.06 88 ARG A N 1
ATOM 674 C CA . ARG A 1 88 ? -6.516 -5.673 10.083 1.00 94.06 88 ARG A CA 1
ATOM 675 C C . ARG A 1 88 ? -5.590 -4.731 9.337 1.00 94.06 88 ARG A C 1
ATOM 677 O O . ARG A 1 88 ? -5.982 -3.612 9.020 1.00 94.06 88 ARG A O 1
ATOM 684 N N . TYR A 1 89 ? -4.391 -5.198 9.037 1.00 89.50 89 TYR A N 1
ATOM 685 C CA . TYR A 1 89 ? -3.383 -4.511 8.248 1.00 89.50 89 TYR A CA 1
ATOM 686 C C . TYR A 1 89 ? -3.011 -5.369 7.052 1.00 89.50 89 TYR A C 1
ATOM 688 O O . TYR A 1 89 ? -2.743 -6.559 7.195 1.00 89.50 89 TYR A O 1
ATOM 696 N N . GLU A 1 90 ? -2.959 -4.753 5.883 1.00 92.50 90 GLU A N 1
ATOM 697 C CA . GLU A 1 90 ? -2.535 -5.401 4.652 1.00 92.50 90 GLU A CA 1
ATOM 698 C C . GLU A 1 90 ? -1.461 -4.544 4.009 1.00 92.50 90 GLU A C 1
ATOM 700 O O . GLU A 1 90 ? -1.580 -3.320 3.937 1.00 92.50 90 GLU A O 1
ATOM 705 N N . ASN A 1 91 ? -0.404 -5.182 3.539 1.00 88.19 91 ASN A N 1
ATOM 706 C CA . ASN A 1 91 ? 0.613 -4.521 2.754 1.00 88.19 91 ASN A CA 1
ATOM 707 C C . ASN A 1 91 ? 1.011 -5.421 1.600 1.00 88.19 91 ASN A C 1
ATOM 709 O O . ASN A 1 91 ? 1.445 -6.547 1.824 1.00 88.19 91 ASN A O 1
ATOM 713 N N . HIS A 1 92 ? 0.874 -4.902 0.389 1.00 89.44 92 HIS A N 1
ATOM 714 C CA . HIS A 1 92 ? 1.229 -5.585 -0.840 1.00 89.44 92 HIS A CA 1
ATOM 715 C C . HIS A 1 92 ? 2.219 -4.728 -1.614 1.00 89.44 92 HIS A C 1
ATOM 717 O O . HIS A 1 92 ? 1.972 -3.553 -1.868 1.00 89.44 92 HIS A O 1
ATOM 723 N N . TYR A 1 93 ? 3.314 -5.338 -2.029 1.00 84.94 93 TYR A N 1
ATOM 724 C CA . TYR A 1 93 ? 4.352 -4.778 -2.869 1.00 84.94 93 TYR A CA 1
ATOM 725 C C . TYR A 1 93 ? 4.387 -5.549 -4.182 1.00 84.94 93 TYR A C 1
ATOM 727 O O . TYR A 1 93 ? 4.364 -6.779 -4.198 1.00 84.94 93 TYR A O 1
ATOM 735 N N . HIS A 1 94 ? 4.512 -4.825 -5.279 1.00 89.50 94 HIS A N 1
ATOM 736 C CA . HIS A 1 94 ? 4.760 -5.366 -6.599 1.00 89.50 94 HIS A CA 1
ATOM 737 C C . HIS A 1 94 ? 5.897 -4.567 -7.214 1.00 89.50 94 HIS A C 1
ATOM 739 O O . HIS A 1 94 ? 5.789 -3.356 -7.356 1.00 89.50 94 HIS A O 1
ATOM 745 N N . ALA A 1 95 ? 7.000 -5.226 -7.534 1.00 85.25 95 ALA A N 1
ATOM 746 C CA . ALA A 1 95 ? 8.099 -4.615 -8.263 1.00 85.25 95 ALA A CA 1
ATOM 747 C C . ALA A 1 95 ? 8.255 -5.334 -9.591 1.00 85.25 95 ALA A C 1
ATOM 749 O O . ALA A 1 95 ? 8.279 -6.565 -9.609 1.00 85.25 95 ALA A O 1
ATOM 750 N N . ASP A 1 96 ? 8.391 -4.599 -10.683 1.00 86.00 96 ASP A N 1
ATOM 751 C CA . ASP A 1 96 ? 8.518 -5.195 -12.003 1.00 86.00 96 ASP A CA 1
ATOM 752 C C . ASP A 1 96 ? 9.525 -4.475 -12.891 1.00 86.00 96 ASP A C 1
ATOM 754 O O . ASP A 1 96 ? 9.900 -3.327 -12.659 1.00 86.00 96 ASP A O 1
ATOM 758 N N . ILE A 1 97 ? 10.020 -5.218 -13.875 1.00 84.62 97 ILE A N 1
ATOM 759 C CA . ILE A 1 97 ? 10.892 -4.741 -14.940 1.00 84.62 97 ILE A CA 1
ATOM 760 C C . ILE A 1 97 ? 10.474 -5.418 -16.241 1.00 84.62 97 ILE A C 1
ATOM 762 O O . ILE A 1 97 ? 10.232 -6.629 -16.288 1.00 84.62 97 ILE A O 1
ATOM 766 N N . THR A 1 98 ? 10.413 -4.644 -17.317 1.00 89.00 98 THR A N 1
ATOM 767 C CA . THR A 1 98 ? 10.052 -5.130 -18.648 1.00 89.00 98 THR A CA 1
ATOM 768 C C . THR A 1 98 ? 11.292 -5.209 -19.531 1.00 89.00 98 THR A C 1
ATOM 770 O O . THR A 1 98 ? 12.158 -4.342 -19.505 1.00 89.00 98 THR A O 1
ATOM 773 N N . ALA A 1 99 ? 11.405 -6.282 -20.309 1.00 79.69 99 ALA A N 1
ATOM 774 C CA . ALA A 1 99 ? 12.467 -6.526 -21.282 1.00 79.69 99 ALA A CA 1
ATOM 775 C C . ALA A 1 99 ? 13.909 -6.440 -20.749 1.00 79.69 99 ALA A C 1
ATOM 777 O O . ALA A 1 99 ? 14.843 -6.265 -21.529 1.00 79.69 99 ALA A O 1
ATOM 778 N N . ASN A 1 100 ? 14.099 -6.611 -19.435 1.00 75.31 100 ASN A N 1
ATOM 779 C CA . ASN A 1 100 ? 15.366 -6.363 -18.740 1.00 75.31 100 ASN A CA 1
ATOM 780 C C . ASN A 1 100 ? 15.893 -4.925 -18.917 1.00 75.31 100 ASN A C 1
ATOM 782 O O . ASN A 1 100 ? 17.097 -4.705 -18.811 1.00 75.31 100 ASN A O 1
ATOM 786 N N . ASP A 1 101 ? 15.010 -3.958 -19.179 1.00 77.81 101 ASP A N 1
ATOM 787 C CA . ASP A 1 101 ? 15.344 -2.540 -19.283 1.00 77.81 101 ASP A CA 1
ATOM 788 C C . ASP A 1 101 ? 15.112 -1.838 -17.933 1.00 77.81 101 ASP A C 1
ATOM 790 O O . ASP A 1 101 ? 13.956 -1.658 -17.530 1.00 77.81 101 ASP A O 1
ATOM 794 N N . PRO A 1 102 ? 16.170 -1.397 -17.223 1.00 76.38 102 PRO A N 1
ATOM 795 C CA . PRO A 1 102 ? 16.035 -0.705 -15.942 1.00 76.38 102 PRO A CA 1
ATOM 796 C C . PRO A 1 102 ? 15.196 0.575 -16.010 1.00 76.38 102 PRO A C 1
ATOM 798 O O . PRO A 1 102 ? 14.631 0.977 -14.991 1.00 76.38 102 PRO A O 1
ATOM 801 N N . ALA A 1 103 ? 15.088 1.207 -17.184 1.00 79.56 103 ALA A N 1
ATOM 802 C CA . ALA A 1 103 ? 14.268 2.401 -17.374 1.00 79.56 103 ALA A CA 1
ATOM 803 C C . ALA A 1 103 ? 12.766 2.117 -17.193 1.00 79.56 103 ALA A C 1
ATOM 805 O O . ALA A 1 103 ? 12.003 3.031 -16.888 1.00 79.56 103 ALA A O 1
ATOM 806 N N . THR A 1 104 ? 12.357 0.853 -17.336 1.00 82.75 104 THR A N 1
ATOM 807 C CA . THR A 1 104 ? 10.970 0.394 -17.172 1.00 82.75 104 THR A CA 1
ATOM 808 C C . THR A 1 104 ? 10.652 -0.088 -15.761 1.00 82.75 104 THR A C 1
ATOM 810 O O . THR A 1 104 ? 9.549 -0.568 -15.529 1.00 82.75 104 THR A O 1
ATOM 813 N N . ALA A 1 105 ? 11.608 -0.016 -14.829 1.00 82.75 105 ALA A N 1
ATOM 814 C CA . ALA A 1 105 ? 11.386 -0.554 -13.498 1.00 82.75 105 ALA A CA 1
ATOM 815 C C . ALA A 1 105 ? 10.369 0.288 -12.715 1.00 82.75 105 ALA A C 1
ATOM 817 O O . ALA A 1 105 ? 10.533 1.506 -12.566 1.00 82.75 105 ALA A O 1
ATOM 818 N N . GLU A 1 106 ? 9.364 -0.386 -12.165 1.00 89.94 106 GLU A N 1
ATOM 819 C CA . GLU A 1 106 ? 8.320 0.213 -11.342 1.00 89.94 106 GLU A CA 1
ATOM 820 C C . GLU A 1 106 ? 8.166 -0.547 -10.024 1.00 89.94 106 GLU A C 1
ATOM 822 O O . GLU A 1 106 ? 8.403 -1.752 -9.932 1.00 89.94 106 GLU A O 1
ATOM 827 N N . ILE A 1 107 ? 7.788 0.179 -8.973 1.00 87.94 107 ILE A N 1
ATOM 828 C CA . ILE A 1 107 ? 7.416 -0.384 -7.678 1.00 87.94 107 ILE A CA 1
ATOM 829 C C . ILE A 1 107 ? 6.059 0.180 -7.288 1.00 87.94 107 ILE A C 1
ATOM 831 O O . ILE A 1 107 ? 5.891 1.386 -7.113 1.00 87.94 107 ILE A O 1
ATOM 835 N N . HIS A 1 108 ? 5.112 -0.715 -7.079 1.00 93.44 108 HIS A N 1
ATOM 836 C CA . HIS A 1 108 ? 3.786 -0.445 -6.561 1.00 93.44 108 HIS A CA 1
ATOM 837 C C . HIS A 1 108 ? 3.721 -0.966 -5.130 1.00 93.44 108 HIS A C 1
ATOM 839 O O . HIS A 1 108 ? 4.131 -2.092 -4.856 1.00 93.44 108 HIS A O 1
ATOM 845 N N . ALA A 1 109 ? 3.213 -0.160 -4.206 1.00 91.00 109 ALA A N 1
ATOM 846 C CA . ALA A 1 109 ? 2.905 -0.610 -2.858 1.00 91.00 109 ALA A CA 1
ATOM 847 C C . ALA A 1 109 ? 1.493 -0.170 -2.480 1.00 91.00 109 ALA A C 1
ATOM 849 O O . ALA A 1 109 ? 1.114 0.977 -2.698 1.00 91.00 109 ALA A O 1
ATOM 850 N N . ASN A 1 110 ? 0.708 -1.073 -1.911 1.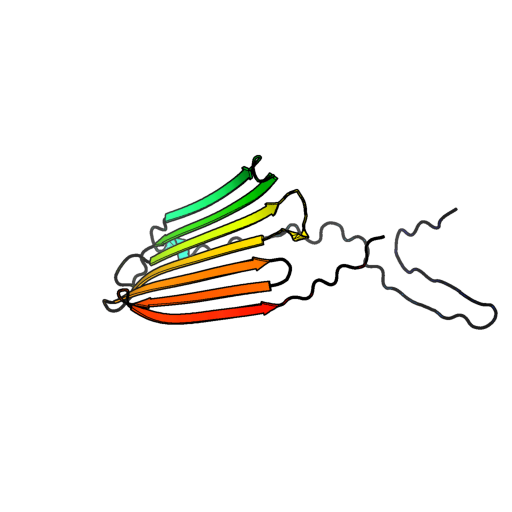00 94.75 110 ASN A N 1
ATOM 851 C CA . ASN A 1 110 ? -0.621 -0.791 -1.400 1.00 94.75 110 ASN A CA 1
ATOM 852 C C . ASN A 1 110 ? -0.668 -1.222 0.058 1.00 94.75 110 ASN A C 1
ATOM 854 O O . ASN A 1 110 ? -0.552 -2.404 0.369 1.00 94.75 110 ASN A O 1
ATOM 858 N N . THR A 1 111 ? -0.805 -0.250 0.949 1.00 93.69 111 THR A N 1
ATOM 859 C CA . THR A 1 111 ? -0.969 -0.488 2.377 1.00 93.69 111 THR A CA 1
ATOM 860 C C . THR A 1 111 ? -2.382 -0.111 2.775 1.00 93.69 111 THR A C 1
ATOM 862 O O . THR A 1 111 ? -2.825 1.009 2.521 1.00 93.69 111 THR A O 1
ATOM 865 N N . SER A 1 112 ? -3.091 -1.022 3.427 1.00 96.06 112 SER A N 1
ATOM 866 C CA . SER A 1 112 ? -4.408 -0.761 3.983 1.00 96.06 112 SER A CA 1
ATOM 867 C C . SER A 1 112 ? -4.455 -1.111 5.467 1.00 96.06 112 SER A C 1
ATOM 869 O O . SER A 1 112 ? -3.689 -1.928 5.983 1.00 96.06 112 SER A O 1
ATOM 871 N N . SER A 1 113 ? -5.327 -0.433 6.200 1.00 93.69 113 SER A N 1
ATOM 872 C CA . SER A 1 113 ? -5.627 -0.750 7.588 1.00 93.69 113 SER A CA 1
ATOM 873 C C . SER A 1 113 ? -7.102 -0.522 7.849 1.00 93.69 113 SER A C 1
ATOM 875 O O . SER A 1 113 ? -7.633 0.531 7.500 1.00 93.69 113 SER A O 1
ATOM 877 N N . THR A 1 114 ? -7.750 -1.491 8.484 1.00 96.81 114 THR A N 1
ATOM 878 C CA . THR A 1 114 ? -9.168 -1.437 8.838 1.00 96.81 114 THR A CA 1
ATOM 879 C C . THR A 1 114 ? -9.331 -1.743 10.318 1.00 96.81 114 THR A C 1
ATOM 881 O O . THR A 1 114 ? -8.758 -2.713 10.815 1.00 96.81 114 THR A O 1
ATOM 884 N N . PHE A 1 115 ? -10.084 -0.910 11.031 1.00 94.44 115 PHE A N 1
ATOM 885 C CA . PHE A 1 115 ? -10.354 -1.092 12.457 1.00 94.44 115 PHE A CA 1
ATOM 886 C C . PHE A 1 115 ? -11.618 -0.360 12.900 1.00 94.44 115 PHE A C 1
ATOM 888 O O . PHE A 1 115 ? -12.109 0.532 12.209 1.00 94.44 115 PHE A O 1
ATOM 895 N N . LYS A 1 116 ? -12.130 -0.708 14.084 1.00 94.62 116 LYS A N 1
ATOM 896 C CA . LYS A 1 116 ? -13.262 -0.018 14.714 1.00 94.62 116 LYS A CA 1
ATOM 897 C C . LYS A 1 116 ? -12.823 0.696 15.985 1.00 94.62 116 LYS A C 1
ATOM 899 O O . LYS A 1 116 ? -12.129 0.111 16.810 1.00 94.62 116 LYS A O 1
ATOM 904 N N . LEU A 1 117 ? -13.223 1.955 16.132 1.00 89.69 117 LEU A N 1
ATOM 905 C CA . LEU A 1 117 ? -12.919 2.781 17.298 1.00 89.69 117 LEU A CA 1
ATOM 906 C C . LEU A 1 117 ? -14.090 3.721 17.595 1.00 89.69 117 LEU A C 1
ATOM 908 O O . LEU A 1 117 ? -14.546 4.448 16.709 1.00 89.69 117 LEU A O 1
ATOM 912 N N . ALA A 1 118 ? -14.550 3.732 18.846 1.00 90.69 118 ALA A N 1
ATOM 913 C CA . ALA A 1 118 ? -15.673 4.541 19.315 1.00 90.69 118 ALA A CA 1
ATOM 914 C C . ALA A 1 118 ? -16.941 4.377 18.448 1.00 90.69 118 ALA A C 1
ATOM 916 O O . ALA A 1 118 ? -17.601 5.356 18.088 1.00 90.69 118 ALA A O 1
ATOM 917 N N . GLY A 1 119 ? -17.257 3.135 18.066 1.00 90.12 119 GLY A N 1
ATOM 918 C CA . GLY A 1 119 ? -18.424 2.796 17.243 1.00 90.12 119 GLY A CA 1
ATOM 919 C C . GLY A 1 119 ? -18.334 3.228 15.774 1.00 90.12 119 GLY A C 1
ATOM 920 O O . GLY A 1 119 ? -19.336 3.164 15.061 1.00 90.12 119 GLY A O 1
ATOM 921 N N . LYS A 1 120 ? -17.161 3.672 15.308 1.00 93.56 120 LYS A N 1
ATOM 922 C CA . LYS A 1 120 ? -16.906 4.039 13.910 1.00 93.56 120 LYS A CA 1
ATOM 923 C C . LYS A 1 120 ? -15.928 3.066 13.267 1.00 93.56 120 LYS A C 1
ATOM 925 O O . LYS A 1 120 ? -14.948 2.667 13.888 1.00 93.56 120 LYS A O 1
ATOM 930 N N . GLU A 1 121 ? -16.185 2.714 12.017 1.00 97.44 121 GLU A N 1
ATOM 931 C CA . GLU A 1 121 ? -15.293 1.914 11.185 1.00 97.44 121 GLU A CA 1
ATOM 932 C C . GLU A 1 121 ? -14.345 2.831 10.420 1.00 97.44 121 GLU A C 1
ATOM 934 O O . GLU A 1 121 ? -14.784 3.710 9.683 1.00 97.44 121 GLU A O 1
ATOM 939 N N . TYR A 1 122 ? -13.048 2.631 10.609 1.00 94.81 122 TYR A N 1
ATOM 940 C CA . TYR A 1 122 ? -11.985 3.350 9.929 1.00 94.81 122 TYR A CA 1
ATOM 941 C C . TYR A 1 122 ? -11.365 2.444 8.881 1.00 94.81 122 TYR A C 1
ATOM 943 O O . TYR A 1 122 ? -11.001 1.306 9.175 1.00 94.81 122 TYR A O 1
ATOM 951 N N . HIS A 1 123 ? -11.179 2.982 7.683 1.00 97.88 123 HIS A N 1
ATOM 952 C CA . HIS A 1 123 ? -10.371 2.356 6.653 1.00 97.88 123 HIS A CA 1
ATOM 953 C C . HIS A 1 123 ? -9.371 3.372 6.101 1.00 97.88 123 HIS A C 1
ATOM 955 O O . HIS A 1 123 ? -9.746 4.408 5.544 1.00 97.88 123 HIS A O 1
ATOM 961 N N . ILE A 1 124 ? -8.092 3.080 6.319 1.00 95.38 124 ILE A N 1
ATOM 962 C CA . ILE A 1 124 ? -6.943 3.877 5.900 1.00 95.38 124 ILE A CA 1
ATOM 963 C C . ILE A 1 124 ? -6.284 3.133 4.749 1.00 95.38 124 ILE A C 1
ATOM 965 O O . ILE A 1 124 ? -5.974 1.953 4.876 1.00 95.38 124 ILE A O 1
ATOM 969 N N . ASN A 1 125 ? -6.049 3.819 3.640 1.00 97.75 125 ASN A N 1
ATOM 970 C CA . ASN A 1 125 ? -5.395 3.253 2.476 1.00 97.75 125 ASN A CA 1
ATOM 971 C C . ASN A 1 125 ? -4.305 4.195 1.967 1.00 97.75 125 ASN A C 1
ATOM 973 O O . ASN A 1 125 ? -4.493 5.409 1.921 1.00 97.75 125 ASN A O 1
ATOM 977 N N . ALA A 1 126 ? -3.164 3.631 1.595 1.00 93.75 126 ALA A N 1
ATOM 978 C CA . ALA A 1 126 ? -2.076 4.338 0.953 1.00 93.75 126 ALA A CA 1
ATOM 979 C C . ALA A 1 126 ? -1.600 3.530 -0.255 1.00 93.75 126 ALA A C 1
ATOM 981 O O . ALA A 1 126 ? -1.105 2.414 -0.102 1.00 93.75 126 ALA A O 1
ATOM 982 N N . VAL A 1 127 ? -1.731 4.113 -1.445 1.00 95.94 127 VAL A N 1
ATOM 983 C CA . VAL A 1 127 ? -1.197 3.559 -2.691 1.00 95.94 127 VAL A CA 1
ATOM 984 C C . VAL A 1 127 ? 0.023 4.365 -3.093 1.00 95.94 127 VAL A C 1
ATOM 986 O O . VAL A 1 127 ? -0.051 5.580 -3.273 1.00 95.94 127 VAL A O 1
ATOM 989 N N . GLN A 1 128 ? 1.146 3.681 -3.242 1.00 92.56 128 GLN A N 1
ATOM 990 C CA . GLN A 1 128 ? 2.412 4.230 -3.682 1.00 92.56 128 GLN A CA 1
ATOM 991 C C . GLN A 1 128 ? 2.776 3.654 -5.047 1.00 92.56 128 GLN A C 1
ATOM 993 O O . GLN A 1 128 ? 2.738 2.444 -5.245 1.00 92.56 128 GLN A O 1
ATOM 998 N N . VAL A 1 129 ? 3.198 4.530 -5.952 1.00 93.62 129 VAL A N 1
ATOM 999 C CA . VAL A 1 129 ? 3.805 4.166 -7.232 1.00 93.62 129 VAL A CA 1
ATOM 1000 C C . VAL A 1 129 ? 5.141 4.884 -7.332 1.00 93.62 129 VAL A C 1
ATOM 1002 O O . VAL A 1 129 ? 5.204 6.113 -7.250 1.00 93.62 129 VAL A O 1
ATOM 1005 N N . MET A 1 130 ? 6.214 4.120 -7.479 1.00 88.38 130 MET A N 1
ATOM 1006 C CA . MET A 1 130 ? 7.560 4.619 -7.709 1.00 88.38 130 MET A CA 1
ATOM 1007 C C . MET A 1 130 ? 8.029 4.145 -9.077 1.00 88.38 130 MET A C 1
ATOM 1009 O O . MET A 1 130 ? 8.177 2.952 -9.313 1.00 88.38 130 MET A O 1
ATOM 1013 N N . THR A 1 131 ? 8.293 5.096 -9.956 1.00 88.62 131 THR A N 1
ATOM 1014 C CA . THR A 1 131 ? 8.999 4.870 -11.213 1.00 88.62 131 THR A CA 1
ATOM 1015 C C . THR A 1 131 ? 10.422 5.399 -11.077 1.00 88.62 131 THR A C 1
ATOM 1017 O O . THR A 1 131 ? 10.804 5.983 -10.058 1.00 88.62 131 THR A O 1
ATOM 1020 N N . GLN A 1 132 ? 11.213 5.260 -12.134 1.00 84.62 132 GLN A N 1
ATOM 1021 C CA . GLN A 1 132 ? 12.556 5.833 -12.195 1.00 84.62 132 GLN A CA 1
ATOM 1022 C C . GLN A 1 132 ? 12.589 7.362 -11.988 1.00 84.62 132 GLN A C 1
ATOM 1024 O O . GLN A 1 132 ? 13.560 7.896 -11.456 1.00 84.62 132 GLN A O 1
ATOM 1029 N N . SER A 1 133 ? 11.539 8.085 -12.386 1.00 84.94 133 SER A N 1
ATOM 1030 C CA . SER A 1 133 ? 11.518 9.555 -12.382 1.00 84.94 133 SER A CA 1
ATOM 1031 C C . SER A 1 133 ? 10.589 10.170 -11.339 1.00 84.94 133 SER A C 1
ATOM 1033 O O . SER A 1 133 ? 10.695 11.367 -11.061 1.00 84.94 133 SER A O 1
ATOM 1035 N N . LYS A 1 134 ? 9.669 9.393 -10.759 1.00 89.19 134 LYS A N 1
ATOM 1036 C CA . LYS A 1 134 ? 8.602 9.935 -9.918 1.00 89.19 134 LYS A CA 1
ATOM 1037 C C . LYS A 1 134 ? 8.205 8.972 -8.809 1.00 89.19 134 LYS A C 1
ATOM 1039 O O . LYS A 1 134 ? 8.025 7.781 -9.029 1.00 89.19 134 LYS A O 1
ATOM 1044 N N . LEU A 1 135 ? 7.983 9.532 -7.628 1.00 90.25 135 LEU A N 1
ATOM 1045 C CA . LEU A 1 135 ? 7.266 8.901 -6.532 1.00 90.25 135 LEU A CA 1
ATOM 1046 C C . LEU A 1 135 ? 5.900 9.574 -6.386 1.00 90.25 135 LEU A C 1
ATOM 1048 O O . LEU A 1 135 ? 5.822 10.793 -6.232 1.00 90.25 135 LEU A O 1
ATOM 1052 N N . THR A 1 136 ? 4.841 8.774 -6.399 1.00 93.31 136 THR A N 1
ATOM 1053 C CA . THR A 1 136 ? 3.464 9.197 -6.128 1.00 93.31 136 THR A CA 1
ATOM 1054 C C . THR A 1 136 ? 2.943 8.405 -4.942 1.00 93.31 136 THR A C 1
ATOM 1056 O O . THR A 1 136 ? 3.073 7.186 -4.922 1.00 93.31 136 THR A O 1
ATOM 1059 N N . ILE A 1 137 ? 2.357 9.079 -3.957 1.00 92.44 137 ILE A N 1
ATOM 1060 C CA . ILE A 1 137 ? 1.705 8.451 -2.805 1.00 92.44 137 ILE A CA 1
ATOM 1061 C C . ILE A 1 137 ? 0.322 9.068 -2.663 1.00 92.44 137 ILE A C 1
ATOM 1063 O O . ILE A 1 137 ? 0.208 10.261 -2.398 1.00 92.44 137 ILE A O 1
ATOM 1067 N N . THR A 1 138 ? -0.723 8.265 -2.798 1.00 96.12 138 THR A N 1
ATOM 1068 C CA . THR A 1 138 ? -2.104 8.680 -2.545 1.00 96.12 138 THR A CA 1
ATOM 1069 C C . THR A 1 138 ? -2.570 8.045 -1.250 1.00 96.12 138 THR A C 1
ATOM 1071 O O . THR A 1 138 ? -2.635 6.824 -1.154 1.00 96.12 138 THR A O 1
ATOM 1074 N N . ALA A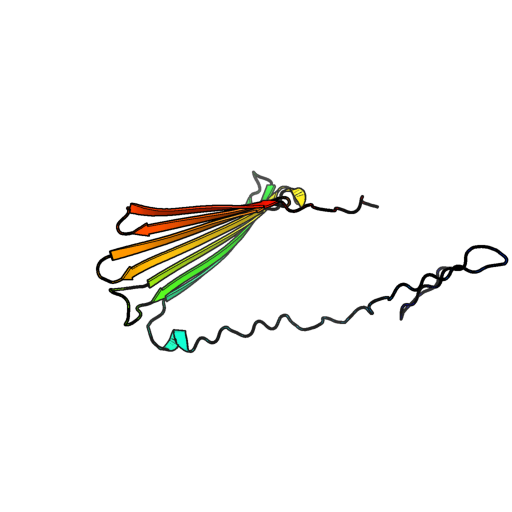 1 139 ? -2.874 8.875 -0.255 1.00 91.75 139 ALA A N 1
ATOM 1075 C CA . ALA A 1 139 ? -3.381 8.452 1.041 1.00 91.75 139 ALA A CA 1
ATOM 1076 C C . ALA A 1 139 ? -4.853 8.843 1.183 1.00 91.75 139 ALA A C 1
ATOM 1078 O O . ALA A 1 139 ? -5.225 9.987 0.914 1.00 91.75 139 ALA A O 1
ATOM 1079 N N . LYS A 1 140 ? -5.676 7.907 1.649 1.00 96.81 140 LYS A N 1
ATOM 1080 C CA . LYS A 1 140 ? -7.117 8.053 1.825 1.00 96.81 140 LYS A CA 1
ATOM 1081 C C . LYS A 1 140 ? -7.540 7.515 3.187 1.00 96.81 140 LYS A C 1
ATOM 1083 O O . LYS A 1 140 ? -7.120 6.434 3.588 1.00 96.81 140 LYS A O 1
ATOM 1088 N N . ILE A 1 141 ? -8.383 8.260 3.892 1.00 93.69 141 ILE A N 1
ATOM 1089 C CA . ILE A 1 141 ? -9.012 7.830 5.142 1.00 93.69 141 ILE A CA 1
ATOM 1090 C C . ILE A 1 141 ? -10.518 7.911 4.955 1.00 93.69 141 ILE A C 1
ATOM 1092 O O . ILE A 1 141 ? -11.066 8.962 4.610 1.00 93.69 141 ILE A O 1
ATOM 1096 N N . THR A 1 142 ? -11.180 6.795 5.217 1.00 97.31 142 THR A N 1
ATOM 1097 C CA . THR A 1 142 ? -12.633 6.689 5.223 1.00 97.31 142 THR A CA 1
ATOM 1098 C C . THR A 1 142 ? -13.129 6.320 6.612 1.00 97.31 142 THR A C 1
ATOM 1100 O O . THR A 1 142 ? -12.476 5.559 7.327 1.00 97.31 142 THR A O 1
ATOM 1103 N N . VAL A 1 143 ? -14.266 6.891 7.001 1.00 95.31 143 VAL A N 1
ATOM 1104 C CA . VAL A 1 143 ? -14.948 6.620 8.265 1.00 95.31 143 VAL A CA 1
ATOM 1105 C C . VAL A 1 143 ? -16.396 6.280 7.956 1.00 95.31 143 VAL A C 1
ATOM 1107 O O . VAL A 1 143 ? -17.099 7.091 7.362 1.00 95.31 143 VAL A O 1
ATOM 1110 N N . ASN A 1 144 ? -16.840 5.078 8.325 1.00 95.62 144 ASN A N 1
ATOM 1111 C CA . ASN A 1 144 ? -18.162 4.544 7.978 1.00 95.62 144 ASN A CA 1
ATOM 1112 C C . ASN A 1 144 ? -18.469 4.653 6.467 1.00 95.62 144 ASN A C 1
ATOM 1114 O O . ASN A 1 144 ? -19.583 4.986 6.068 1.00 95.62 144 ASN A O 1
ATOM 1118 N N . GLY A 1 145 ? -17.454 4.427 5.626 1.00 93.38 145 GLY A N 1
ATOM 1119 C CA . GLY A 1 145 ? -17.549 4.532 4.166 1.00 93.38 145 GLY A CA 1
ATOM 1120 C C . GLY A 1 145 ? -17.453 5.954 3.596 1.00 93.38 145 GLY A C 1
ATOM 1121 O O . GLY A 1 145 ? -17.284 6.104 2.387 1.00 93.38 145 GLY A O 1
ATOM 1122 N N . GLU A 1 146 ? -17.492 7.000 4.423 1.00 97.00 146 GLU A N 1
ATOM 1123 C CA . GLU A 1 146 ? -17.329 8.386 3.975 1.00 97.00 146 GLU A CA 1
ATOM 1124 C C . GLU A 1 146 ? -15.849 8.780 3.938 1.00 97.00 146 GLU A C 1
ATOM 1126 O O . GLU A 1 146 ? -15.109 8.534 4.887 1.00 97.00 146 GLU A O 1
ATOM 1131 N N . THR A 1 147 ? -15.396 9.412 2.852 1.00 97.19 147 THR A N 1
ATOM 1132 C CA . THR A 1 147 ? -14.008 9.891 2.748 1.00 97.19 147 THR A CA 1
ATOM 1133 C C . THR A 1 147 ? -13.843 11.188 3.529 1.00 97.19 147 THR A C 1
ATOM 1135 O O . THR A 1 147 ? -14.374 12.219 3.132 1.00 97.19 147 THR A O 1
ATOM 1138 N N . ILE A 1 148 ? -13.075 11.141 4.617 1.00 96.44 148 ILE A N 1
ATOM 1139 C CA . ILE A 1 148 ? -12.802 12.314 5.464 1.00 96.44 148 ILE A CA 1
ATOM 1140 C C . ILE A 1 148 ? -11.463 12.978 5.135 1.00 96.44 148 ILE A C 1
ATOM 1142 O O . ILE A 1 148 ? -11.218 14.122 5.512 1.00 96.44 148 ILE A O 1
ATOM 1146 N N . PHE A 1 149 ? -10.579 12.252 4.452 1.00 94.88 149 PHE A N 1
ATOM 1147 C CA . PHE A 1 149 ? -9.289 12.751 4.013 1.00 94.88 149 PHE A CA 1
ATOM 1148 C C . PHE A 1 149 ? -8.847 12.006 2.762 1.00 94.88 149 PHE A C 1
ATOM 1150 O O . PHE A 1 149 ? -8.894 10.777 2.711 1.00 94.88 149 PHE A O 1
ATOM 1157 N N . GLU A 1 150 ? -8.362 12.756 1.783 1.00 97.25 150 GLU A N 1
ATOM 1158 C CA . GLU A 1 150 ? -7.694 12.222 0.608 1.00 97.25 150 GLU A CA 1
ATOM 1159 C C . GLU A 1 150 ? -6.617 13.211 0.174 1.00 97.25 150 GLU A C 1
ATOM 1161 O O . GLU A 1 150 ? -6.864 14.417 0.077 1.00 97.25 150 GLU A O 1
ATOM 1166 N N . LYS A 1 151 ? -5.398 12.716 -0.034 1.00 93.69 151 LYS A N 1
ATOM 1167 C CA . LYS A 1 151 ? -4.291 13.546 -0.491 1.00 93.69 151 LYS A CA 1
ATOM 1168 C C . LYS A 1 151 ? -3.286 12.744 -1.294 1.00 93.69 151 LYS A C 1
ATOM 1170 O O . LYS A 1 151 ? -2.839 11.682 -0.864 1.00 93.69 151 LYS A O 1
ATOM 1175 N N . THR A 1 152 ? -2.864 13.332 -2.405 1.00 96.25 152 THR A N 1
ATOM 1176 C CA . THR A 1 152 ? -1.755 12.839 -3.215 1.00 96.25 152 THR A CA 1
ATOM 1177 C C . THR A 1 152 ? -0.506 13.671 -2.948 1.00 96.25 152 THR A C 1
ATOM 1179 O O . THR A 1 152 ? -0.546 14.903 -2.916 1.00 96.25 152 THR A O 1
ATOM 1182 N N . PHE A 1 153 ? 0.607 12.982 -2.736 1.00 92.25 153 PHE A N 1
ATOM 1183 C CA . PHE A 1 153 ? 1.945 13.536 -2.620 1.00 92.25 153 PHE A CA 1
ATOM 1184 C C . PHE A 1 153 ? 2.759 13.071 -3.813 1.00 92.25 153 PHE A C 1
ATOM 1186 O O . PHE A 1 153 ? 2.767 11.885 -4.139 1.00 92.25 153 PHE A O 1
ATOM 1193 N N . GLU A 1 154 ? 3.469 14.000 -4.435 1.00 95.00 154 GLU A N 1
ATOM 1194 C CA . GLU A 1 154 ? 4.298 13.704 -5.592 1.00 95.00 154 GLU A CA 1
ATOM 1195 C C . GLU A 1 154 ? 5.694 14.271 -5.388 1.00 95.00 154 GLU A C 1
ATOM 1197 O O . GLU A 1 154 ? 5.868 15.379 -4.872 1.00 95.00 154 GLU A O 1
ATOM 1202 N N . LYS A 1 155 ? 6.698 13.500 -5.797 1.00 90.94 155 LYS A N 1
ATOM 1203 C CA . LYS A 1 155 ? 8.083 13.943 -5.830 1.00 90.94 155 LYS A CA 1
ATOM 1204 C C . LYS A 1 155 ? 8.747 13.444 -7.100 1.00 90.94 155 LYS A C 1
ATOM 1206 O O . LYS A 1 155 ? 8.823 12.243 -7.339 1.00 90.94 155 LYS A O 1
ATOM 1211 N N . GLU A 1 156 ? 9.251 14.379 -7.891 1.00 91.06 156 GLU A N 1
ATOM 1212 C CA . GLU A 1 156 ? 10.119 14.061 -9.018 1.00 91.06 156 GLU A CA 1
ATOM 1213 C C . GLU A 1 156 ? 11.549 13.799 -8.536 1.00 91.06 156 GLU A C 1
ATOM 1215 O O . GLU A 1 156 ? 12.054 14.434 -7.602 1.00 91.06 156 GLU A O 1
ATOM 1220 N N . HIS A 1 157 ? 12.217 12.872 -9.210 1.00 80.50 157 HIS A N 1
ATOM 1221 C CA . HIS A 1 157 ? 13.610 12.528 -8.998 1.00 80.50 157 HIS A CA 1
ATOM 1222 C C . HIS A 1 157 ? 14.348 12.665 -10.329 1.00 80.50 157 HIS A C 1
ATOM 1224 O O . HIS A 1 157 ? 13.944 12.104 -11.344 1.00 80.50 157 HIS A O 1
ATOM 1230 N N . ARG A 1 158 ? 15.445 13.429 -10.342 1.00 64.69 158 ARG A N 1
ATOM 1231 C CA . ARG A 1 158 ? 16.330 13.470 -11.508 1.00 64.69 158 ARG A CA 1
ATOM 1232 C C . ARG A 1 158 ? 17.217 12.240 -11.494 1.00 64.69 158 ARG A C 1
ATOM 1234 O O . ARG A 1 158 ? 17.987 12.051 -10.553 1.00 64.69 158 ARG A O 1
ATOM 1241 N N . ILE A 1 159 ? 17.146 11.458 -12.561 1.00 59.75 159 ILE A N 1
ATOM 1242 C CA . ILE A 1 159 ? 18.092 10.379 -12.797 1.00 59.75 159 ILE A CA 1
ATOM 1243 C C . ILE A 1 159 ? 19.290 10.997 -13.511 1.00 59.75 159 ILE A C 1
ATOM 1245 O O . ILE A 1 159 ? 19.240 11.283 -14.705 1.00 59.75 159 ILE A O 1
ATOM 1249 N N . ASN A 1 160 ? 20.367 11.253 -12.772 1.00 49.03 160 ASN A N 1
ATOM 1250 C CA . ASN A 1 160 ? 21.662 11.480 -13.401 1.00 49.03 160 ASN A CA 1
ATOM 1251 C C . ASN A 1 160 ? 22.207 10.106 -13.792 1.00 49.03 160 ASN A C 1
ATOM 1253 O O . ASN A 1 160 ? 22.960 9.503 -13.029 1.00 49.03 160 ASN A O 1
ATOM 1257 N N . TYR A 1 161 ? 21.814 9.593 -14.957 1.00 50.03 161 TYR A N 1
ATOM 1258 C CA . TYR A 1 161 ? 22.637 8.572 -15.591 1.00 50.03 161 TYR A CA 1
ATOM 1259 C C . TYR A 1 161 ? 23.942 9.260 -16.015 1.00 50.03 161 TYR A C 1
ATOM 1261 O O . TYR A 1 161 ? 23.873 10.256 -16.745 1.00 50.03 161 TYR A O 1
ATOM 1269 N N . PRO A 1 162 ? 25.129 8.810 -15.566 1.00 43.41 162 PRO A N 1
ATOM 1270 C CA . PRO A 1 162 ? 26.339 9.167 -16.288 1.00 43.41 162 PRO A CA 1
ATOM 1271 C C . PRO A 1 162 ? 26.160 8.687 -17.741 1.00 43.41 162 PRO A C 1
ATOM 1273 O O . PRO A 1 162 ? 25.591 7.609 -17.945 1.00 43.41 162 PRO A O 1
ATOM 1276 N N . PRO A 1 163 ? 26.560 9.478 -18.754 1.00 38.28 163 PRO A N 1
ATOM 1277 C CA . PRO A 1 163 ? 26.581 8.984 -20.124 1.00 38.28 163 PRO A CA 1
ATOM 1278 C C . PRO A 1 163 ? 27.422 7.704 -20.138 1.00 38.28 163 PRO A C 1
ATOM 1280 O O . PRO A 1 163 ? 28.504 7.683 -19.556 1.00 38.28 163 PRO A O 1
ATOM 1283 N N . GLY A 1 164 ? 26.864 6.630 -20.699 1.00 48.75 164 GLY A N 1
ATOM 1284 C CA . GLY A 1 164 ? 27.535 5.335 -20.756 1.00 48.75 164 GLY A CA 1
ATOM 1285 C C . GLY A 1 164 ? 28.878 5.436 -21.478 1.00 48.75 164 GLY A C 1
ATOM 1286 O O . GLY A 1 164 ? 28.979 6.152 -22.478 1.00 48.75 164 GLY A O 1
ATOM 1287 N N . ASP A 1 165 ? 29.871 4.729 -20.937 1.00 36.59 165 ASP A N 1
ATOM 1288 C CA . ASP A 1 165 ? 31.128 4.391 -21.615 1.00 36.59 165 ASP A CA 1
ATOM 1289 C C . ASP A 1 165 ? 30.901 3.302 -22.678 1.00 36.59 165 ASP A C 1
ATOM 1291 O O . ASP A 1 165 ? 30.105 2.366 -22.411 1.00 36.59 165 ASP A O 1
#